Protein AF-A0A3D6CKD2-F1 (afdb_monomer)

Radius of gyration: 12.67 Å; Cα contacts (8 Å, |Δi|>4): 55; chains: 1; bounding box: 29×26×31 Å

Sequence (71 aa):
ISAGCCSLLKPSPDTPAVAALLEQLISDNFDANYISIIQGGHETNTLLFSQRFDLIFFTGSPKVGKVVMKA

Nearest PDB structures (foldseek):
  6k0z-assembly1_A  TM=9.836E-01  e=5.568E-04  Staphylococcus aureus
  5ucd-assembly1_B  TM=9.977E-01  e=8.946E-04  Pseudomonas putida
  1ad3-assembly1_B  TM=9.680E-01  e=2.310E-03  Rattus norvegicus
  4qgk-assembly1_B  TM=9.626E-01  e=4.866E-03  Homo sapiens
  4l2o-assembly1_B  TM=9.658E-01  e=7.818E-03  Homo sapiens

pLDDT: mean 96.37, std 2.21, range [86.88, 98.56]

Mean predicted aligned error: 2.27 Å

Foldseek 3Di:
DVVQQADEAEDDPVCVVVLVVVQVVPVVPDDCRRYYYDYDDDVVVVVVLVDDDPDDDDDDDPVVVVVSVVD

Secondary structure (DSSP, 8-state):
-TT---EEE---TT-HHHHHHHHHHHHHHS-TTTEEE---SHHHHHHHHTS--S-----S-HHHHHHHTT-

Solvent-accessible surface area (backbone atoms only — not comparable to full-atom values): 4534 Å² total; per-residue (Å²): 99,98,86,72,54,67,48,78,45,68,56,61,61,93,42,55,72,59,38,52,50,50,46,51,54,42,62,76,72,37,57,65,90,45,38,35,71,49,82,52,58,70,69,49,48,57,56,55,46,72,51,94,68,99,73,87,89,85,89,82,55,73,73,56,51,59,51,61,75,69,85

Structure (mmCIF, N/CA/C/O backbone):
data_AF-A0A3D6CKD2-F1
#
_entry.id   AF-A0A3D6CKD2-F1
#
loop_
_atom_site.group_PDB
_atom_site.id
_atom_site.type_symbol
_atom_site.label_atom_id
_atom_site.label_alt_id
_atom_site.label_comp_id
_atom_site.label_asym_id
_atom_site.label_entity_id
_atom_site.label_seq_id
_atom_site.pdbx_PDB_ins_code
_atom_site.Cartn_x
_atom_site.Cartn_y
_atom_site.Cartn_z
_atom_site.occupancy
_atom_site.B_iso_or_equiv
_atom_site.auth_seq_id
_atom_site.auth_comp_id
_atom_site.auth_asym_id
_atom_site.auth_atom_id
_atom_site.pdbx_PDB_model_num
ATOM 1 N N . ILE A 1 1 ? -11.304 -1.158 1.243 1.00 94.81 1 ILE A N 1
ATOM 2 C CA . ILE A 1 1 ? -12.346 -0.883 2.264 1.00 94.81 1 ILE A CA 1
ATOM 3 C C . ILE A 1 1 ? -13.751 -1.061 1.699 1.00 94.81 1 ILE A C 1
ATOM 5 O O . ILE A 1 1 ? -14.354 -2.074 2.010 1.00 94.81 1 ILE A O 1
ATOM 9 N N . SER A 1 2 ? -14.266 -0.176 0.834 1.00 97.44 2 SER A N 1
ATOM 10 C CA . SER A 1 2 ? -15.681 -0.223 0.402 1.00 97.44 2 SER A CA 1
ATOM 11 C C . SER A 1 2 ? -16.114 -1.511 -0.314 1.00 97.44 2 SER A C 1
ATOM 13 O O . SER A 1 2 ? -17.291 -1.841 -0.303 1.00 97.44 2 SER A O 1
ATOM 15 N N . ALA A 1 3 ? -15.173 -2.253 -0.907 1.00 97.50 3 ALA A N 1
ATOM 16 C CA . ALA A 1 3 ? -15.423 -3.568 -1.507 1.00 97.50 3 ALA A CA 1
ATOM 17 C C . ALA A 1 3 ? -15.432 -4.738 -0.494 1.00 97.50 3 ALA A C 1
ATOM 19 O O . ALA A 1 3 ? -15.616 -5.880 -0.892 1.00 97.50 3 ALA A O 1
ATOM 20 N N . GLY A 1 4 ? -15.196 -4.482 0.798 1.00 97.31 4 GLY A N 1
ATOM 21 C CA . GLY A 1 4 ? -15.175 -5.502 1.854 1.00 97.31 4 GLY A CA 1
ATOM 22 C C . GLY A 1 4 ? -13.865 -6.287 2.007 1.00 97.31 4 GLY A C 1
ATOM 23 O O . GLY A 1 4 ? -13.783 -7.138 2.884 1.00 97.31 4 GLY A O 1
ATOM 24 N N . CYS A 1 5 ? -12.831 -6.015 1.205 1.00 97.81 5 CYS A N 1
ATOM 25 C CA . CYS A 1 5 ? -11.555 -6.740 1.277 1.00 97.81 5 CYS A CA 1
ATOM 26 C C . CYS A 1 5 ? -10.694 -6.333 2.486 1.00 97.81 5 CYS A C 1
ATOM 28 O O . CYS A 1 5 ? -10.658 -5.148 2.839 1.00 97.81 5 CYS A O 1
ATOM 30 N N . CYS A 1 6 ? -9.915 -7.281 3.021 1.00 98.06 6 CYS A N 1
ATOM 31 C CA . CYS A 1 6 ? -8.718 -6.978 3.814 1.00 98.06 6 CYS A CA 1
ATOM 32 C C . CYS A 1 6 ? -7.626 -6.368 2.921 1.00 98.06 6 CYS A C 1
ATOM 34 O O . CYS A 1 6 ? -7.650 -6.511 1.693 1.00 98.06 6 CYS A O 1
ATOM 36 N N . SER A 1 7 ? -6.675 -5.641 3.504 1.00 98.06 7 SER A N 1
ATOM 37 C CA . SER A 1 7 ? -5.6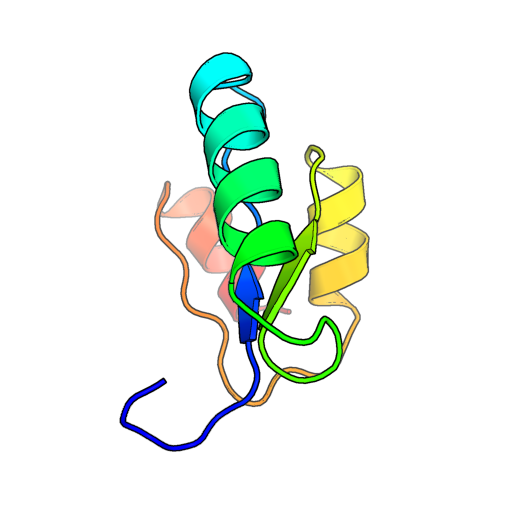08 -4.994 2.729 1.00 98.06 7 SER A CA 1
ATOM 38 C C . SER A 1 7 ? -4.309 -4.869 3.514 1.00 98.06 7 SER A C 1
ATOM 40 O O . SER A 1 7 ? -4.319 -4.592 4.709 1.00 98.06 7 SER A O 1
ATOM 42 N N . LEU A 1 8 ? -3.190 -5.017 2.808 1.00 98.12 8 LEU A N 1
ATOM 43 C CA . LEU A 1 8 ? -1.858 -4.721 3.318 1.00 98.12 8 LEU A CA 1
ATOM 44 C C . LEU A 1 8 ? -1.274 -3.553 2.524 1.00 98.12 8 LEU A C 1
ATOM 46 O O . LEU A 1 8 ? -1.201 -3.601 1.295 1.00 98.12 8 LEU A O 1
ATOM 50 N N . LEU A 1 9 ? -0.879 -2.494 3.224 1.00 97.94 9 LEU A N 1
ATOM 51 C CA . LEU A 1 9 ? -0.242 -1.322 2.643 1.00 97.94 9 LEU A CA 1
ATOM 52 C C . LEU A 1 9 ? 1.275 -1.451 2.746 1.00 97.94 9 LEU A C 1
ATOM 54 O O . LEU A 1 9 ? 1.811 -1.902 3.755 1.00 97.94 9 LEU A O 1
ATOM 58 N N . LYS A 1 10 ? 1.975 -0.995 1.709 1.00 97.50 10 LYS A N 1
ATOM 59 C CA . LYS A 1 10 ? 3.433 -0.909 1.702 1.00 97.50 10 LYS A CA 1
ATOM 60 C C . LYS A 1 10 ? 3.861 0.437 1.104 1.00 97.50 10 LYS A C 1
ATOM 62 O O . LYS A 1 10 ? 3.869 0.576 -0.121 1.00 97.50 10 LYS A O 1
ATOM 67 N N . PRO A 1 11 ? 4.143 1.458 1.932 1.00 97.56 11 PRO A N 1
ATOM 68 C CA . PRO A 1 11 ? 4.555 2.770 1.445 1.00 97.56 11 PRO A CA 1
ATOM 69 C C . PRO A 1 11 ? 5.979 2.737 0.865 1.00 97.56 11 PRO A C 1
ATOM 71 O O . PRO A 1 11 ? 6.723 1.762 1.015 1.00 97.56 11 PRO A O 1
ATOM 74 N N . SER A 1 12 ? 6.358 3.811 0.168 1.00 96.06 12 SER A N 1
ATOM 75 C CA . SER A 1 12 ? 7.709 3.949 -0.384 1.00 96.06 12 SER A CA 1
ATOM 76 C C . SER A 1 12 ? 8.742 4.168 0.733 1.00 96.06 12 SER A C 1
ATOM 78 O O . SER A 1 12 ? 8.522 5.039 1.581 1.00 96.06 12 SER A O 1
ATOM 80 N N . PRO A 1 13 ? 9.890 3.459 0.721 1.00 94.50 13 PRO A N 1
ATOM 81 C CA . PRO A 1 13 ? 10.979 3.706 1.669 1.00 94.50 13 PRO A CA 1
ATOM 82 C C . PRO A 1 13 ? 11.652 5.073 1.458 1.00 94.50 13 PRO A C 1
ATOM 84 O O . PRO A 1 13 ? 12.264 5.598 2.383 1.00 94.50 13 PRO A O 1
ATOM 87 N N . ASP A 1 14 ? 11.501 5.676 0.275 1.00 96.25 14 ASP A N 1
ATOM 88 C CA . ASP A 1 14 ? 12.108 6.970 -0.068 1.00 96.25 14 ASP A CA 1
ATOM 89 C C . ASP A 1 14 ? 11.394 8.159 0.605 1.00 96.25 14 ASP A C 1
ATOM 91 O O . ASP A 1 14 ? 11.859 9.296 0.544 1.00 96.25 14 ASP A O 1
ATOM 95 N N . THR A 1 15 ? 10.254 7.912 1.259 1.00 96.94 15 THR A N 1
ATOM 96 C CA . THR A 1 15 ? 9.450 8.925 1.958 1.00 96.94 15 THR A CA 1
ATOM 97 C C . THR A 1 15 ? 9.243 8.550 3.432 1.00 96.94 15 THR A C 1
ATOM 99 O O . THR A 1 15 ? 8.105 8.314 3.847 1.00 96.94 15 THR A O 1
ATOM 102 N N . PRO A 1 16 ? 10.309 8.488 4.253 1.00 96.69 16 PRO A N 1
ATOM 103 C CA . PRO A 1 16 ? 10.258 7.884 5.588 1.00 96.69 16 PRO A CA 1
ATOM 104 C C . PRO A 1 16 ? 9.311 8.601 6.559 1.00 96.69 16 PRO A C 1
ATOM 106 O O . PRO A 1 16 ? 8.604 7.946 7.317 1.00 96.69 16 PRO A O 1
ATOM 109 N N . ALA A 1 17 ? 9.233 9.935 6.510 1.00 98.31 17 ALA A N 1
ATOM 110 C CA . ALA A 1 17 ? 8.334 10.694 7.384 1.00 98.31 17 ALA A CA 1
ATOM 111 C C . ALA A 1 17 ? 6.849 10.410 7.087 1.00 98.31 17 ALA A C 1
ATOM 113 O O . ALA A 1 17 ? 6.048 10.244 8.002 1.00 98.31 17 ALA A O 1
ATOM 114 N N . VAL A 1 18 ? 6.489 10.309 5.802 1.00 98.12 18 VAL A N 1
ATOM 115 C CA . VAL A 1 18 ? 5.119 9.973 5.378 1.00 98.12 18 VAL A CA 1
ATOM 116 C C . VAL A 1 18 ? 4.808 8.519 5.709 1.00 98.12 18 VAL A C 1
ATOM 118 O O . VAL A 1 18 ? 3.724 8.219 6.194 1.00 98.12 18 VAL A O 1
ATOM 121 N N . ALA A 1 19 ? 5.765 7.623 5.474 1.00 98.06 19 ALA A N 1
ATOM 122 C CA . ALA A 1 19 ? 5.618 6.211 5.776 1.00 98.06 19 ALA A CA 1
ATOM 123 C C . ALA A 1 19 ? 5.358 5.975 7.274 1.00 98.06 19 ALA A C 1
ATOM 125 O O . ALA A 1 19 ? 4.446 5.223 7.606 1.00 98.06 19 ALA A O 1
ATOM 126 N N . ALA A 1 20 ? 6.093 6.658 8.158 1.00 98.19 20 ALA A N 1
ATOM 127 C CA . ALA A 1 20 ? 5.892 6.582 9.605 1.00 98.19 20 ALA A CA 1
ATOM 128 C C . ALA A 1 20 ? 4.529 7.146 10.039 1.00 98.19 20 ALA A C 1
ATOM 130 O O . ALA A 1 20 ? 3.832 6.535 10.845 1.00 98.19 20 ALA A O 1
ATOM 131 N N . LEU A 1 21 ? 4.109 8.281 9.465 1.00 98.56 21 LEU A N 1
ATOM 132 C CA . LEU A 1 21 ? 2.788 8.850 9.742 1.00 98.56 21 LEU A CA 1
ATOM 133 C C . LEU A 1 21 ? 1.659 7.904 9.305 1.00 98.56 21 LEU A C 1
ATOM 135 O O . LEU A 1 21 ? 0.698 7.711 10.044 1.00 98.56 21 LEU A O 1
ATOM 139 N N . LEU A 1 22 ? 1.767 7.307 8.115 1.00 98.44 22 LEU A N 1
ATOM 140 C CA . LEU A 1 22 ? 0.789 6.330 7.635 1.00 98.44 22 LEU A CA 1
ATOM 141 C C . LEU A 1 22 ? 0.730 5.103 8.542 1.00 98.44 22 LEU A C 1
ATOM 143 O O . LEU A 1 22 ? -0.355 4.594 8.794 1.00 98.44 22 LEU A O 1
ATOM 147 N N . GLU A 1 23 ? 1.871 4.639 9.042 1.00 98.38 23 GLU A N 1
ATOM 148 C CA . GLU A 1 23 ? 1.920 3.498 9.952 1.00 98.38 23 GLU A CA 1
ATOM 149 C C . GLU A 1 23 ? 1.191 3.769 11.258 1.00 98.38 23 GLU A C 1
ATOM 151 O O . GLU A 1 23 ? 0.375 2.946 11.678 1.00 98.38 23 GLU A O 1
ATOM 156 N N . GLN A 1 24 ? 1.405 4.950 11.835 1.00 98.56 24 GLN A N 1
ATOM 157 C CA . GLN A 1 24 ? 0.665 5.388 13.008 1.00 98.56 24 GLN A CA 1
ATOM 158 C C . GLN A 1 24 ? -0.844 5.447 12.721 1.00 98.56 24 GLN A C 1
ATOM 160 O O . GLN A 1 24 ? -1.624 4.810 13.418 1.00 98.56 24 GLN A O 1
ATOM 165 N N . LEU A 1 25 ? -1.263 6.149 11.662 1.00 98.50 25 LEU A N 1
ATOM 166 C CA . LEU A 1 25 ? -2.685 6.320 11.340 1.00 98.50 25 LEU A CA 1
ATOM 167 C C . LEU A 1 25 ? -3.393 4.990 11.065 1.00 98.50 25 LEU A C 1
ATOM 169 O O . LEU A 1 25 ? -4.513 4.778 11.514 1.00 98.50 25 LEU A O 1
ATOM 173 N N . ILE A 1 26 ? -2.764 4.077 10.324 1.00 98.44 26 ILE A N 1
ATOM 174 C CA . ILE A 1 26 ? -3.379 2.778 10.036 1.00 98.44 26 ILE A CA 1
ATOM 175 C C . ILE A 1 26 ? -3.495 1.942 11.312 1.00 98.44 26 ILE A C 1
ATOM 177 O O . ILE A 1 26 ? -4.556 1.370 11.554 1.00 98.44 26 ILE A O 1
ATOM 181 N N . SER A 1 27 ? -2.448 1.918 12.140 1.00 97.94 27 SER A N 1
ATOM 182 C CA . SER A 1 27 ? -2.433 1.136 13.382 1.00 97.94 27 SER A CA 1
ATOM 183 C C . SER A 1 27 ? -3.406 1.677 14.435 1.00 97.94 27 SER A C 1
ATOM 185 O O . SER A 1 27 ? -4.017 0.895 15.157 1.00 97.94 27 SER A O 1
ATOM 187 N N . ASP A 1 28 ? -3.591 2.998 14.501 1.00 98.50 28 ASP A N 1
ATOM 188 C CA . ASP A 1 28 ? -4.496 3.648 15.457 1.00 98.50 28 ASP A CA 1
ATOM 189 C C . ASP A 1 28 ? -5.977 3.498 15.063 1.00 98.50 28 ASP A C 1
ATOM 191 O O . ASP A 1 28 ? -6.866 3.597 15.913 1.00 98.50 28 ASP A O 1
ATOM 195 N N . ASN A 1 29 ? -6.269 3.289 13.774 1.00 98.56 29 ASN A N 1
ATOM 196 C CA . ASN A 1 29 ? -7.635 3.332 13.248 1.00 98.56 29 ASN A CA 1
ATOM 197 C C . ASN A 1 29 ? -8.194 1.987 12.765 1.00 98.56 29 ASN A C 1
ATOM 199 O O . ASN A 1 29 ? -9.411 1.894 12.579 1.00 98.56 29 ASN A O 1
ATOM 203 N N . PHE A 1 30 ? -7.368 0.958 12.563 1.00 98.38 30 PHE A N 1
ATOM 204 C CA . PHE A 1 30 ? -7.818 -0.333 12.038 1.00 98.38 30 PHE A CA 1
ATOM 205 C C . PHE A 1 30 ? -7.250 -1.521 12.817 1.00 98.38 30 PHE A C 1
ATOM 207 O O . PHE A 1 30 ? -6.113 -1.507 13.274 1.00 98.38 30 PHE A O 1
ATOM 214 N N . ASP A 1 31 ? -8.043 -2.593 12.916 1.00 98.19 31 ASP A N 1
ATOM 215 C CA . ASP A 1 31 ? -7.537 -3.890 13.367 1.00 98.19 31 ASP A CA 1
ATOM 216 C C . ASP A 1 31 ? -6.507 -4.412 12.355 1.00 98.19 31 ASP A C 1
ATOM 218 O O . ASP A 1 31 ? -6.774 -4.436 11.148 1.00 98.19 31 ASP A O 1
ATOM 222 N N . ALA A 1 32 ? -5.350 -4.861 12.843 1.00 97.38 32 ALA A N 1
ATOM 223 C CA . ALA A 1 32 ? -4.260 -5.353 12.003 1.00 97.38 32 ALA A CA 1
ATOM 224 C C . ALA A 1 32 ? -4.649 -6.584 11.157 1.00 97.38 32 ALA A C 1
ATOM 226 O O . ALA A 1 32 ? -4.051 -6.816 10.106 1.00 97.38 32 ALA A O 1
ATOM 227 N N . ASN A 1 33 ? -5.667 -7.352 11.567 1.00 97.56 33 ASN A N 1
ATOM 228 C CA . ASN A 1 33 ? -6.217 -8.460 10.778 1.00 97.56 33 ASN A CA 1
ATOM 229 C C . ASN A 1 33 ? -7.122 -7.984 9.628 1.00 97.56 33 ASN A C 1
ATOM 231 O O . ASN A 1 33 ? -7.441 -8.766 8.730 1.00 97.56 33 ASN A O 1
ATOM 235 N N . TYR A 1 34 ? -7.548 -6.717 9.643 1.00 98.19 34 TYR A N 1
ATOM 236 C CA . TYR A 1 34 ? -8.346 -6.108 8.583 1.00 98.19 34 TYR A CA 1
ATOM 237 C C . TYR A 1 34 ? -7.490 -5.254 7.642 1.00 98.19 34 TYR A C 1
ATOM 239 O O . TYR A 1 34 ? -7.438 -5.523 6.436 1.00 98.19 34 TYR A O 1
ATOM 247 N N . ILE A 1 35 ? -6.804 -4.242 8.180 1.00 98.44 35 ILE A N 1
ATOM 248 C CA . ILE A 1 35 ? -5.884 -3.393 7.421 1.00 98.44 35 ILE A CA 1
ATOM 249 C C . ILE A 1 35 ? -4.562 -3.322 8.167 1.00 98.44 35 ILE A C 1
ATOM 251 O O . ILE A 1 35 ? -4.500 -2.846 9.295 1.00 98.44 35 ILE A O 1
ATOM 255 N N . SER A 1 36 ? -3.500 -3.766 7.507 1.00 98.00 36 SER A N 1
ATOM 256 C CA . SER A 1 36 ? -2.139 -3.705 8.032 1.00 98.00 36 SER A CA 1
ATOM 257 C C . SER A 1 36 ? -1.247 -2.871 7.127 1.00 98.00 36 SER A C 1
ATOM 259 O O . SER A 1 36 ? -1.554 -2.614 5.961 1.00 98.00 36 SER A O 1
ATOM 261 N N . ILE A 1 37 ? -0.117 -2.443 7.672 1.00 98.25 37 ILE A N 1
ATOM 262 C CA . ILE A 1 37 ? 0.912 -1.707 6.952 1.00 98.25 37 ILE A CA 1
ATOM 263 C C . ILE A 1 37 ? 2.271 -2.317 7.271 1.00 98.25 37 ILE A C 1
ATOM 265 O O . ILE A 1 37 ? 2.542 -2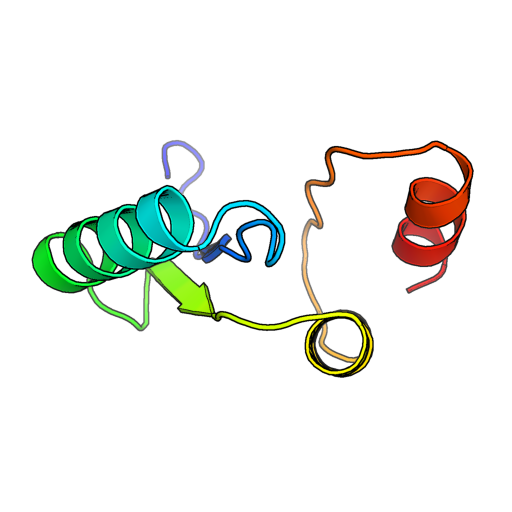.691 8.407 1.00 98.25 37 ILE A O 1
ATOM 269 N N . ILE A 1 38 ? 3.109 -2.458 6.248 1.00 97.25 38 ILE A N 1
ATOM 270 C CA . ILE A 1 38 ? 4.461 -2.989 6.374 1.00 97.25 38 ILE A CA 1
ATOM 271 C C . ILE A 1 38 ? 5.448 -2.037 5.704 1.00 97.25 38 ILE A C 1
ATOM 273 O O . ILE A 1 38 ? 5.295 -1.658 4.539 1.00 97.25 38 ILE A O 1
ATOM 277 N N . GLN A 1 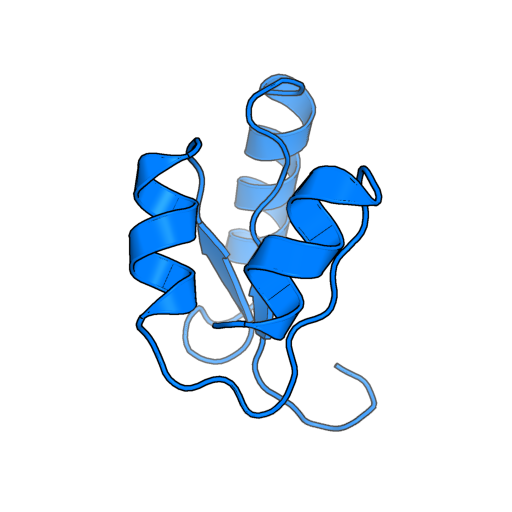39 ? 6.491 -1.682 6.448 1.00 97.06 39 GLN A N 1
ATOM 278 C CA . GLN A 1 39 ? 7.598 -0.875 5.954 1.00 97.06 39 GLN A CA 1
ATOM 279 C C . GLN A 1 39 ? 8.641 -1.727 5.226 1.00 97.06 39 GLN A C 1
ATOM 281 O O . GLN A 1 39 ? 8.748 -2.941 5.407 1.00 97.06 39 GLN A O 1
ATOM 286 N N . GLY A 1 40 ? 9.470 -1.063 4.425 1.00 94.44 40 GLY A N 1
ATOM 287 C CA . GLY A 1 40 ? 10.725 -1.629 3.939 1.00 94.44 40 GLY A CA 1
ATOM 288 C C . GLY A 1 40 ? 10.957 -1.439 2.449 1.00 94.44 40 GLY A C 1
ATOM 289 O O . GLY A 1 40 ? 10.181 -0.799 1.740 1.00 94.44 40 GLY A O 1
ATOM 290 N N . GLY A 1 41 ? 12.063 -1.994 1.964 1.00 92.56 41 GLY A N 1
ATOM 291 C CA . GLY A 1 41 ? 12.540 -1.807 0.597 1.00 92.56 41 GLY A CA 1
ATOM 292 C C . GLY A 1 41 ? 12.228 -2.978 -0.329 1.00 92.56 41 GLY A C 1
ATOM 293 O O . GLY A 1 41 ? 11.129 -3.538 -0.326 1.00 92.56 41 GLY A O 1
ATOM 294 N N . HIS A 1 42 ? 13.222 -3.326 -1.144 1.00 90.62 42 HIS A N 1
ATOM 295 C CA . HIS A 1 42 ? 13.131 -4.380 -2.149 1.00 90.62 42 HIS A CA 1
ATOM 296 C C . HIS A 1 42 ? 12.951 -5.777 -1.536 1.00 90.62 42 HIS A C 1
ATOM 298 O O . HIS A 1 42 ? 12.168 -6.565 -2.053 1.00 90.62 42 HIS A O 1
ATOM 304 N N . GLU A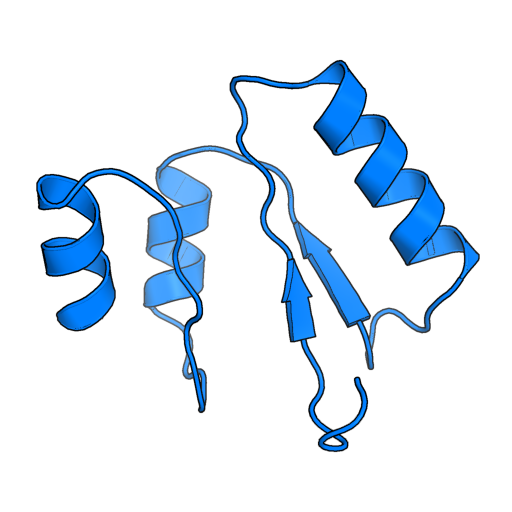 1 43 ? 13.630 -6.088 -0.430 1.00 93.56 43 GLU A N 1
ATOM 305 C CA . GLU A 1 43 ? 13.521 -7.398 0.236 1.00 93.56 43 GLU A CA 1
ATOM 306 C C . GLU A 1 43 ? 12.092 -7.678 0.713 1.00 93.56 43 GLU A C 1
ATOM 308 O O . GLU A 1 43 ? 11.537 -8.739 0.433 1.00 93.56 43 GLU A O 1
ATOM 313 N N . THR A 1 44 ? 11.453 -6.678 1.326 1.00 95.00 44 THR A N 1
ATOM 314 C CA . THR A 1 44 ? 10.039 -6.735 1.710 1.00 95.00 44 THR A CA 1
ATOM 315 C C . THR A 1 44 ? 9.135 -6.978 0.503 1.00 95.00 44 THR A C 1
ATOM 317 O O . THR A 1 44 ? 8.202 -7.767 0.594 1.00 95.00 44 THR A O 1
ATOM 320 N N . ASN A 1 45 ? 9.407 -6.339 -0.642 1.00 92.56 45 ASN A N 1
ATOM 321 C CA . ASN A 1 45 ? 8.620 -6.568 -1.859 1.00 92.56 45 ASN A CA 1
ATOM 322 C C . ASN A 1 45 ?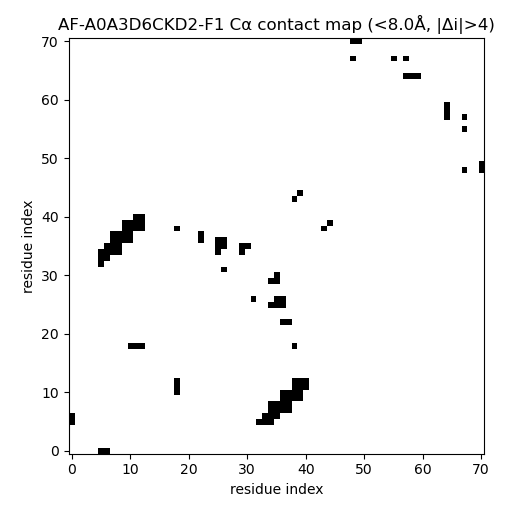 8.723 -8.017 -2.323 1.00 92.56 45 ASN A C 1
ATOM 324 O O . ASN A 1 45 ? 7.701 -8.621 -2.619 1.00 92.56 45 ASN A O 1
ATOM 328 N N . THR A 1 46 ? 9.933 -8.577 -2.359 1.00 91.88 46 THR A N 1
ATOM 329 C CA . THR A 1 46 ? 10.143 -9.979 -2.739 1.00 91.88 46 THR A CA 1
ATOM 330 C C . THR A 1 46 ? 9.364 -10.924 -1.826 1.00 91.88 46 THR A C 1
ATOM 332 O O . THR A 1 46 ? 8.715 -11.845 -2.316 1.00 91.88 46 THR A O 1
ATOM 335 N N . LEU A 1 47 ? 9.382 -10.677 -0.511 1.00 95.12 47 LEU A N 1
ATOM 336 C CA . LEU A 1 47 ? 8.613 -11.470 0.445 1.00 95.12 47 LEU A CA 1
ATOM 337 C C . LEU A 1 47 ? 7.106 -11.346 0.189 1.00 95.12 47 LEU A C 1
ATOM 339 O O . LEU A 1 47 ? 6.431 -12.364 0.071 1.00 95.12 47 LEU A O 1
ATOM 343 N N . LEU A 1 48 ? 6.583 -10.125 0.050 1.00 95.06 48 LEU A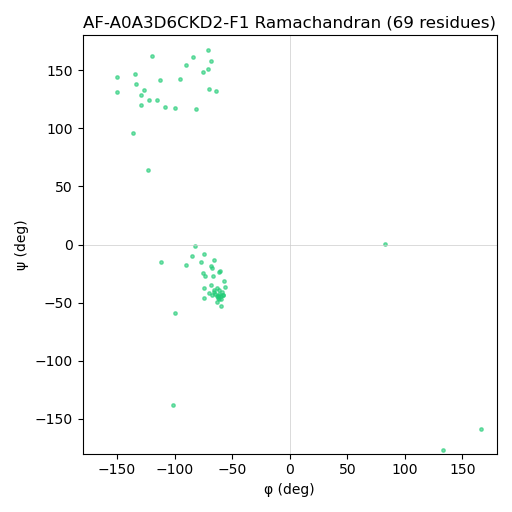 N 1
ATOM 344 C CA . LEU A 1 48 ? 5.160 -9.895 -0.216 1.00 95.06 48 LEU A CA 1
ATOM 345 C C . LEU A 1 48 ? 4.720 -10.559 -1.524 1.00 95.06 48 LEU A C 1
ATOM 347 O O . LEU A 1 48 ? 3.737 -11.284 -1.539 1.00 95.06 48 LEU A O 1
ATOM 351 N N . PHE A 1 49 ? 5.482 -10.398 -2.600 1.00 93.00 49 PHE A N 1
ATOM 352 C CA . PHE A 1 49 ? 5.178 -10.990 -3.904 1.00 93.00 49 PHE A CA 1
ATOM 353 C C . PHE A 1 49 ? 5.248 -12.523 -3.930 1.00 93.00 49 PHE A C 1
ATOM 355 O O . PHE A 1 49 ? 4.753 -13.128 -4.869 1.00 93.00 49 PHE A O 1
ATOM 362 N N . SER A 1 50 ? 5.817 -13.166 -2.906 1.00 93.56 50 SER A N 1
ATOM 363 C CA . SER A 1 50 ? 5.744 -14.627 -2.743 1.00 93.56 50 SER A CA 1
ATOM 364 C C . SER A 1 50 ? 4.475 -15.112 -2.032 1.00 93.56 50 SER A C 1
ATOM 366 O O . SER A 1 50 ? 4.224 -16.316 -1.975 1.00 93.56 50 SER A O 1
ATOM 368 N N . GLN A 1 51 ? 3.688 -14.198 -1.460 1.00 95.94 51 GLN A N 1
ATOM 369 C CA . GLN A 1 51 ? 2.419 -14.512 -0.813 1.00 95.94 51 GLN A CA 1
ATOM 370 C C . GLN A 1 51 ? 1.271 -14.438 -1.819 1.00 95.94 51 GLN A C 1
ATOM 372 O O . GLN A 1 51 ? 1.322 -13.711 -2.810 1.00 95.94 51 GLN A O 1
ATOM 377 N N . ARG A 1 52 ? 0.191 -15.168 -1.540 1.00 96.12 52 ARG A N 1
ATOM 378 C CA . ARG A 1 52 ? -1.013 -15.130 -2.369 1.00 96.12 52 ARG A CA 1
ATOM 379 C C . ARG A 1 52 ? -1.862 -13.910 -2.015 1.00 96.12 52 ARG A C 1
ATOM 381 O O . ARG A 1 52 ? -2.417 -13.846 -0.922 1.00 96.12 52 ARG A O 1
ATOM 388 N N . PHE A 1 53 ? -2.027 -13.008 -2.976 1.00 96.44 53 PHE A N 1
ATOM 389 C CA . PHE A 1 53 ? -2.999 -11.918 -2.931 1.00 96.44 53 PHE A CA 1
ATOM 390 C C . PHE A 1 53 ? -4.075 -12.130 -3.993 1.00 96.44 53 PHE A C 1
ATOM 392 O O . PHE A 1 53 ? -3.772 -12.544 -5.109 1.00 96.44 53 PHE A O 1
ATOM 399 N N . ASP A 1 54 ? -5.326 -11.805 -3.671 1.00 97.38 54 ASP A N 1
ATOM 400 C CA . ASP A 1 54 ? -6.408 -11.816 -4.664 1.00 97.38 54 ASP A CA 1
ATOM 401 C C . ASP A 1 54 ? -6.308 -10.626 -5.634 1.00 97.38 54 ASP A C 1
ATOM 403 O O . ASP A 1 54 ? -6.751 -10.704 -6.779 1.00 97.38 54 ASP A O 1
ATOM 407 N N . LEU A 1 55 ? -5.706 -9.518 -5.184 1.00 96.12 55 LEU A N 1
ATOM 408 C CA . LEU A 1 55 ? -5.434 -8.330 -5.987 1.00 96.12 55 LEU A CA 1
ATOM 409 C C . LEU A 1 55 ? -4.172 -7.625 -5.482 1.00 96.12 55 LEU A C 1
ATOM 411 O O . LEU A 1 55 ? -4.067 -7.314 -4.296 1.00 96.12 55 LEU A O 1
ATOM 415 N N . ILE A 1 56 ? -3.261 -7.289 -6.398 1.00 96.94 56 ILE A N 1
ATOM 416 C CA . ILE A 1 56 ? -2.141 -6.383 -6.127 1.00 96.94 56 ILE A CA 1
ATOM 417 C C . ILE A 1 56 ? -2.405 -5.055 -6.838 1.00 96.94 56 ILE A C 1
ATOM 419 O O . ILE A 1 56 ? -2.488 -4.998 -8.064 1.00 96.94 56 ILE A O 1
ATOM 423 N N . PHE A 1 57 ? -2.516 -3.974 -6.064 1.00 97.12 57 PHE A N 1
ATOM 424 C CA . PHE A 1 57 ? -2.624 -2.613 -6.587 1.00 97.12 57 PHE A CA 1
ATOM 425 C C . PHE A 1 57 ? -1.255 -1.932 -6.511 1.00 97.12 57 PHE A C 1
ATOM 427 O O . PHE A 1 57 ? -0.712 -1.745 -5.424 1.00 97.12 57 PHE A O 1
ATOM 434 N N . PHE A 1 58 ? -0.690 -1.558 -7.660 1.00 96.44 58 PHE A N 1
ATOM 435 C CA . PHE A 1 58 ? 0.672 -1.034 -7.745 1.00 96.44 58 PHE A CA 1
ATOM 436 C C . PHE A 1 58 ? 0.734 0.315 -8.463 1.00 96.44 58 PHE A C 1
ATOM 438 O O . PHE A 1 58 ? 0.226 0.463 -9.5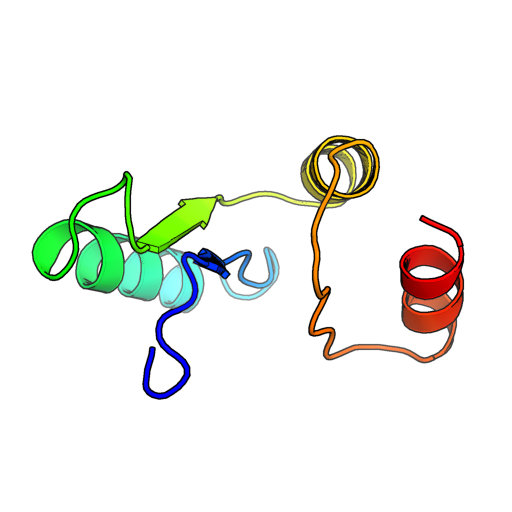74 1.00 96.44 58 PHE A O 1
ATOM 445 N N . THR A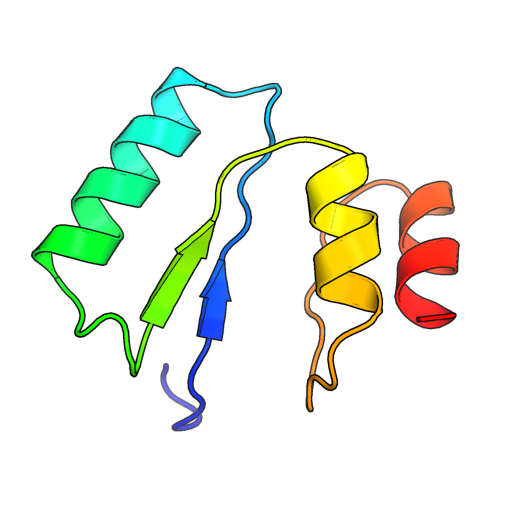 1 59 ? 1.464 1.256 -7.862 1.00 96.56 59 THR A N 1
ATOM 446 C CA . THR A 1 59 ? 1.832 2.539 -8.470 1.00 96.56 59 THR A CA 1
ATOM 447 C C . THR A 1 59 ? 3.350 2.661 -8.482 1.00 96.56 59 THR A C 1
ATOM 449 O O . THR A 1 59 ? 3.996 2.576 -7.440 1.00 96.56 59 THR A O 1
ATOM 452 N N . GLY A 1 60 ? 3.935 2.878 -9.659 1.00 95.25 60 GLY A N 1
ATOM 453 C CA . GLY A 1 60 ? 5.378 3.032 -9.812 1.00 95.25 60 GLY A CA 1
ATOM 454 C C . GLY A 1 60 ? 5.818 2.929 -11.268 1.00 95.25 60 GLY A C 1
ATOM 455 O O . GLY A 1 60 ? 5.032 3.136 -12.190 1.00 95.25 60 GLY A O 1
ATOM 456 N N . SER A 1 61 ? 7.095 2.614 -11.489 1.00 96.25 61 SER A N 1
ATOM 457 C CA . SER A 1 61 ? 7.645 2.549 -12.848 1.00 96.25 61 SER A CA 1
ATOM 458 C C . SER A 1 61 ? 7.120 1.341 -13.646 1.00 96.25 61 SER A C 1
ATOM 460 O O . SER A 1 61 ? 6.907 0.268 -13.069 1.00 96.25 61 SER A O 1
ATOM 462 N N . PRO A 1 62 ?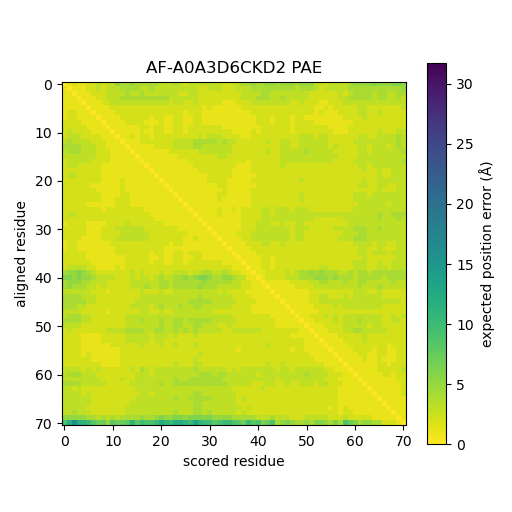 7.031 1.437 -14.989 1.00 97.81 62 PRO A N 1
ATOM 463 C CA . PRO A 1 62 ? 6.666 0.301 -15.840 1.00 97.81 62 PRO A CA 1
ATOM 464 C C . PRO A 1 62 ? 7.596 -0.909 -15.680 1.00 97.81 62 PRO A C 1
ATOM 466 O O . PRO A 1 62 ? 7.163 -2.053 -15.811 1.00 97.81 62 PRO A O 1
ATOM 469 N N . LYS A 1 63 ? 8.884 -0.674 -15.384 1.00 96.56 63 LYS A N 1
ATOM 470 C CA . LYS A 1 63 ? 9.867 -1.740 -15.148 1.00 96.56 63 LYS A CA 1
ATOM 471 C C . LYS A 1 63 ? 9.474 -2.592 -13.942 1.00 96.56 63 LYS A C 1
ATOM 473 O O . LYS A 1 63 ? 9.487 -3.813 -14.047 1.00 96.56 63 LYS A O 1
ATOM 478 N N . VAL A 1 64 ? 9.111 -1.954 -12.829 1.00 93.62 64 VAL A N 1
ATOM 479 C CA . VAL A 1 64 ? 8.695 -2.658 -11.608 1.00 93.62 64 VAL A CA 1
ATOM 480 C C . VAL A 1 64 ? 7.293 -3.241 -11.772 1.00 93.62 64 VAL A C 1
ATOM 482 O O . VAL A 1 64 ? 7.081 -4.378 -11.377 1.00 93.62 64 VAL A O 1
ATOM 485 N N . GLY A 1 65 ? 6.372 -2.552 -12.453 1.00 96.12 65 GLY A N 1
ATOM 486 C CA . GLY A 1 65 ? 5.033 -3.088 -12.730 1.00 96.12 65 GLY A CA 1
ATOM 487 C C . GLY A 1 65 ? 5.055 -4.438 -13.461 1.00 96.12 65 GLY A C 1
ATOM 488 O O . GLY A 1 65 ? 4.283 -5.332 -13.133 1.00 96.12 65 GLY A O 1
ATOM 489 N N . LYS A 1 66 ? 6.008 -4.648 -14.382 1.00 96.62 66 LYS A N 1
ATOM 490 C CA . LYS A 1 66 ? 6.225 -5.956 -15.033 1.00 96.62 66 LYS A CA 1
ATOM 491 C C . LYS A 1 66 ? 6.725 -7.046 -14.082 1.00 96.62 66 LYS A C 1
ATOM 493 O O . LYS A 1 66 ? 6.523 -8.217 -14.374 1.00 96.62 66 LYS A O 1
ATOM 498 N N . VAL A 1 67 ? 7.426 -6.684 -13.008 1.00 93.56 67 VAL A N 1
ATOM 499 C CA . VAL A 1 67 ? 7.843 -7.629 -11.958 1.00 93.56 67 VAL A CA 1
ATOM 500 C C . VAL A 1 67 ? 6.639 -7.990 -11.099 1.00 93.56 67 VAL A C 1
ATOM 502 O O . VAL A 1 67 ? 6.394 -9.167 -10.888 1.00 93.56 67 VAL A O 1
ATOM 505 N N . VAL A 1 68 ? 5.849 -6.990 -10.699 1.00 94.56 68 VAL A N 1
ATOM 506 C CA . VAL A 1 68 ? 4.617 -7.184 -9.921 1.00 94.56 68 VAL A CA 1
ATOM 507 C C . VAL A 1 68 ? 3.631 -8.093 -10.650 1.00 94.56 68 VAL A C 1
ATOM 509 O O . VAL A 1 68 ? 3.074 -8.987 -10.044 1.00 94.56 68 VAL A O 1
ATOM 512 N N . MET A 1 69 ? 3.448 -7.911 -11.960 1.00 95.31 69 MET A N 1
ATOM 513 C CA . MET A 1 69 ? 2.529 -8.738 -12.754 1.00 95.31 69 MET A CA 1
ATOM 514 C C . MET A 1 69 ? 2.993 -10.197 -12.922 1.00 95.31 69 MET A C 1
ATOM 516 O O . MET A 1 69 ? 2.204 -11.048 -13.318 1.00 95.31 69 MET A O 1
ATOM 520 N N . LYS A 1 70 ? 4.283 -10.477 -12.703 1.00 93.25 70 LYS A N 1
ATOM 521 C CA . LYS A 1 70 ? 4.845 -11.834 -12.779 1.00 93.25 70 LYS A CA 1
ATOM 522 C C . LYS A 1 70 ? 4.807 -12.575 -11.444 1.00 93.25 70 LYS A C 1
ATOM 524 O O . LYS A 1 70 ? 5.045 -13.780 -11.462 1.00 93.25 70 LYS A O 1
ATOM 529 N N . ALA A 1 71 ? 4.630 -11.846 -10.344 1.00 86.88 71 ALA A N 1
ATOM 530 C CA . ALA A 1 71 ? 4.409 -12.415 -9.023 1.00 86.88 71 ALA A CA 1
ATOM 531 C C . ALA A 1 71 ? 3.039 -13.098 -8.985 1.00 86.88 71 ALA A C 1
ATOM 533 O O . ALA A 1 71 ? 2.981 -14.236 -8.475 1.00 86.88 71 ALA A O 1
#